Protein AF-A0A0H4PBP9-F1 (afdb_monomer_lite)

Foldseek 3Di:
DDDDDPDDDDPPDDDPLPFFWKWWADLPQRDIDIHGSPCNRDPQAADPPPRHGTDIATNPDDRDDSPPVQQSVLCVVCVVLQHRPDFADDPPDPPDTDDDDPHNVVSVVVSVVRVVVGHPPPPVDD

Structure (mmCIF, N/CA/C/O backbone):
data_AF-A0A0H4PBP9-F1
#
_entry.id   AF-A0A0H4PBP9-F1
#
loop_
_atom_site.group_PDB
_atom_site.id
_atom_site.type_symbol
_atom_site.label_atom_id
_atom_site.label_alt_id
_atom_site.label_comp_id
_atom_site.label_asym_id
_atom_site.label_entity_id
_atom_site.label_seq_id
_atom_site.pdbx_PDB_ins_code
_atom_site.Cartn_x
_atom_site.Cartn_y
_atom_site.Cartn_z
_atom_site.occupancy
_atom_site.B_iso_or_equiv
_atom_site.auth_seq_id
_atom_site.auth_comp_id
_atom_site.auth_asym_id
_atom_site.auth_atom_id
_atom_site.pdbx_PDB_model_num
ATOM 1 N N . MET A 1 1 ? -14.684 -37.313 11.008 1.00 38.22 1 MET A N 1
ATOM 2 C CA . MET A 1 1 ? -13.891 -36.256 11.671 1.00 38.22 1 MET A CA 1
ATOM 3 C C . MET A 1 1 ? -12.459 -36.408 11.197 1.00 38.22 1 MET A C 1
ATOM 5 O O . MET A 1 1 ? -11.770 -37.294 11.676 1.00 38.22 1 MET A O 1
ATOM 9 N N . GLN A 1 2 ? -12.052 -35.648 10.183 1.00 27.59 2 GLN A N 1
ATOM 10 C CA . GLN A 1 2 ? -10.675 -35.660 9.689 1.00 27.59 2 GLN A CA 1
ATOM 11 C C . GLN A 1 2 ? -10.096 -34.267 9.900 1.00 27.59 2 GLN A C 1
ATOM 13 O O . GLN A 1 2 ? -10.623 -33.282 9.392 1.00 27.59 2 GLN A O 1
ATOM 18 N N . VAL A 1 3 ? -9.070 -34.215 10.744 1.00 40.66 3 VAL A N 1
ATOM 19 C CA . VAL A 1 3 ? -8.320 -33.024 11.131 1.00 40.66 3 VAL A CA 1
ATOM 20 C C . VAL A 1 3 ? -6.943 -33.206 10.506 1.00 40.66 3 VAL A C 1
ATOM 22 O O . VAL A 1 3 ? -6.128 -33.958 11.020 1.00 40.66 3 VAL A O 1
ATOM 25 N N . GLU A 1 4 ? -6.714 -32.611 9.342 1.00 33.03 4 GLU A N 1
ATOM 26 C CA . GLU A 1 4 ? -5.503 -32.788 8.531 1.00 33.03 4 GLU A CA 1
ATOM 27 C C . GLU A 1 4 ? -5.516 -31.633 7.506 1.00 33.03 4 GLU A C 1
ATOM 29 O O . GLU A 1 4 ? -6.540 -31.411 6.878 1.00 33.03 4 GLU A O 1
ATOM 34 N N . ARG A 1 5 ? -4.505 -30.789 7.281 1.00 33.09 5 ARG A N 1
ATOM 35 C CA . ARG A 1 5 ? -3.055 -30.845 7.486 1.00 33.09 5 ARG A CA 1
ATOM 36 C C . ARG A 1 5 ? -2.549 -29.422 7.738 1.00 33.09 5 ARG A C 1
ATOM 38 O O . ARG A 1 5 ? -3.021 -28.467 7.128 1.00 33.09 5 ARG A O 1
ATOM 45 N N . ARG A 1 6 ? -1.570 -29.280 8.634 1.00 36.88 6 ARG A N 1
ATOM 46 C CA . ARG A 1 6 ? -0.839 -28.024 8.849 1.00 36.88 6 ARG A CA 1
ATOM 47 C C . ARG A 1 6 ? 0.013 -27.750 7.613 1.00 36.88 6 ARG A C 1
ATOM 49 O O . ARG A 1 6 ? 0.945 -28.499 7.339 1.00 36.88 6 ARG A O 1
ATOM 56 N N . ASN A 1 7 ? -0.327 -26.692 6.888 1.00 32.84 7 ASN A N 1
ATOM 57 C CA . ASN A 1 7 ? 0.436 -26.217 5.745 1.00 32.84 7 ASN A CA 1
ATOM 58 C C . ASN A 1 7 ? 1.675 -25.479 6.280 1.00 32.84 7 ASN A C 1
ATOM 60 O O . ASN A 1 7 ? 1.580 -24.344 6.745 1.00 32.84 7 ASN A O 1
ATOM 64 N N . VAL A 1 8 ? 2.818 -26.164 6.324 1.00 35.03 8 VAL A N 1
ATOM 65 C CA . VAL A 1 8 ? 4.116 -25.547 6.620 1.00 35.03 8 VAL A CA 1
ATOM 66 C C . VAL A 1 8 ? 4.641 -25.003 5.298 1.00 35.03 8 VAL A C 1
ATOM 68 O O . VAL A 1 8 ? 5.041 -25.764 4.421 1.00 35.03 8 VAL A O 1
ATOM 71 N N . ILE A 1 9 ? 4.578 -23.683 5.137 1.00 40.47 9 ILE A N 1
ATOM 72 C CA . ILE A 1 9 ? 5.088 -22.981 3.959 1.00 40.47 9 ILE A CA 1
ATOM 73 C C . ILE A 1 9 ? 6.618 -23.000 4.042 1.00 40.47 9 ILE A C 1
ATOM 75 O O . ILE A 1 9 ? 7.218 -22.262 4.820 1.00 40.47 9 ILE A O 1
ATOM 79 N N . VAL A 1 10 ? 7.253 -23.865 3.252 1.00 35.28 10 VAL A N 1
ATOM 80 C CA . VAL A 1 10 ? 8.700 -23.829 3.021 1.00 35.28 10 VAL A CA 1
ATOM 81 C C . VAL A 1 10 ? 8.979 -22.670 2.062 1.00 35.28 10 VAL A C 1
ATOM 83 O O . VAL A 1 10 ? 8.706 -22.761 0.866 1.00 35.28 10 VAL A O 1
ATOM 86 N N . PHE A 1 11 ? 9.496 -21.561 2.595 1.00 40.38 11 PHE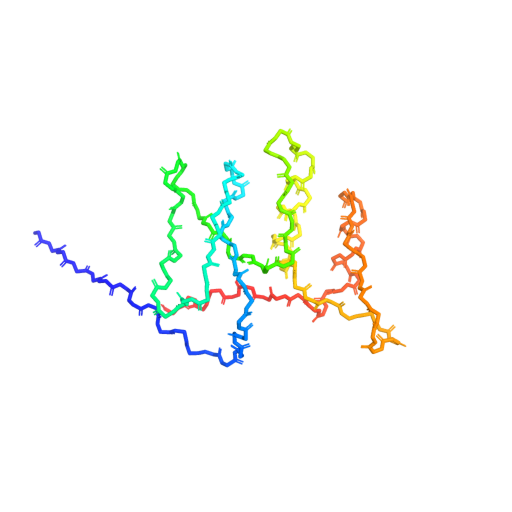 A N 1
ATOM 87 C CA . PHE A 1 11 ? 10.004 -20.424 1.820 1.00 40.38 11 PHE A CA 1
ATOM 88 C C . PHE A 1 11 ? 11.283 -20.835 1.071 1.00 40.38 11 PHE A C 1
ATOM 90 O O . PHE A 1 11 ? 12.400 -20.638 1.538 1.00 40.38 11 PHE A O 1
ATOM 97 N N . GLY A 1 12 ? 11.109 -21.448 -0.099 1.00 40.62 12 GLY A N 1
ATOM 98 C CA . GLY A 1 12 ? 12.174 -21.763 -1.046 1.00 40.62 12 GLY A CA 1
ATOM 99 C C . GLY A 1 12 ? 12.138 -20.832 -2.254 1.00 40.62 12 GLY A C 1
ATOM 100 O O . GLY A 1 12 ? 11.700 -21.241 -3.321 1.00 40.62 12 GLY A O 1
ATOM 101 N N . CYS A 1 13 ? 12.588 -19.587 -2.095 1.00 32.31 13 CYS A N 1
ATOM 102 C CA . CYS A 1 13 ? 13.108 -18.776 -3.199 1.00 32.31 13 CYS A CA 1
ATOM 103 C C . CYS A 1 13 ? 14.024 -17.693 -2.616 1.00 32.31 13 CYS A C 1
ATOM 105 O O . CYS A 1 13 ? 13.581 -16.882 -1.806 1.00 32.31 13 CYS A O 1
ATOM 107 N N . CYS A 1 14 ? 15.305 -17.728 -2.998 1.00 32.06 14 CYS A N 1
ATOM 108 C CA . CYS A 1 14 ? 16.381 -16.854 -2.531 1.00 32.06 14 CYS A CA 1
ATOM 109 C C . CYS A 1 14 ? 16.082 -15.362 -2.755 1.00 32.06 14 CYS A C 1
ATOM 111 O O . CYS A 1 14 ? 16.523 -14.770 -3.735 1.00 32.06 14 CYS A O 1
ATOM 113 N N . ALA A 1 15 ? 15.387 -14.735 -1.815 1.00 38.53 15 ALA A N 1
ATOM 114 C CA . ALA A 1 15 ? 15.651 -13.356 -1.453 1.00 38.53 15 ALA A CA 1
ATOM 115 C C . ALA A 1 15 ? 16.295 -13.420 -0.073 1.00 38.53 15 ALA A C 1
ATOM 117 O O . ALA A 1 15 ? 15.686 -13.888 0.883 1.00 38.53 15 ALA A O 1
ATOM 118 N N . GLU A 1 16 ? 17.561 -13.034 0.001 1.00 39.41 16 GLU A N 1
ATOM 119 C CA . GLU A 1 16 ? 18.310 -12.893 1.241 1.00 39.41 16 GLU A CA 1
ATOM 120 C C . GLU A 1 16 ? 17.554 -11.891 2.133 1.00 39.41 16 GLU A C 1
ATOM 122 O O . GLU A 1 16 ? 17.670 -10.676 1.965 1.00 39.41 16 GLU A O 1
ATOM 127 N N . LEU A 1 17 ? 16.695 -12.405 3.022 1.00 46.97 17 LEU A N 1
ATOM 128 C CA . LEU A 1 17 ? 15.921 -11.652 4.009 1.00 46.97 17 LEU A CA 1
ATOM 129 C C . LEU A 1 17 ? 16.894 -11.156 5.086 1.00 46.97 17 LEU A C 1
ATOM 131 O O . LEU A 1 17 ? 16.929 -11.667 6.200 1.00 46.97 17 LEU A O 1
ATOM 135 N N . LYS A 1 18 ? 17.756 -10.203 4.719 1.00 43.50 18 LYS A N 1
ATOM 136 C CA . LYS A 1 18 ? 18.668 -9.530 5.644 1.00 43.50 18 LYS A CA 1
ATOM 137 C C . LYS A 1 18 ? 17.846 -8.718 6.636 1.00 43.50 18 LYS A C 1
ATOM 139 O O . LYS A 1 18 ? 17.297 -7.691 6.251 1.00 43.50 18 LYS A O 1
ATOM 144 N N . ASP A 1 19 ? 17.773 -9.208 7.871 1.00 47.09 19 ASP A N 1
ATOM 145 C CA . ASP A 1 19 ? 17.648 -8.485 9.147 1.00 47.09 19 ASP A CA 1
ATOM 146 C C . ASP A 1 19 ? 17.017 -7.087 9.104 1.00 47.09 19 ASP A C 1
ATOM 148 O O . ASP A 1 19 ? 17.578 -6.100 9.583 1.00 47.09 19 ASP A O 1
ATOM 152 N N . MET A 1 20 ? 15.822 -6.973 8.536 1.00 60.31 20 MET A N 1
ATOM 153 C CA . MET A 1 20 ? 15.074 -5.727 8.553 1.00 60.31 20 MET A CA 1
ATOM 154 C C . MET A 1 20 ? 13.625 -6.041 8.907 1.00 60.31 20 MET A C 1
ATOM 156 O O . MET A 1 20 ? 12.904 -6.647 8.124 1.00 60.31 20 MET A O 1
ATOM 160 N N . GLY A 1 21 ? 13.210 -5.645 10.117 1.00 65.50 21 GLY A N 1
ATOM 161 C CA . GLY A 1 21 ? 11.919 -6.014 10.706 1.00 65.50 21 GLY A CA 1
ATOM 162 C C . GLY A 1 21 ? 10.738 -5.751 9.772 1.00 65.50 21 GLY A C 1
ATOM 163 O O . GLY A 1 21 ? 10.455 -4.607 9.402 1.00 65.50 21 GLY A O 1
ATOM 164 N N . HIS A 1 22 ? 10.044 -6.813 9.384 1.00 76.75 22 HIS A N 1
ATOM 165 C CA . HIS A 1 22 ? 8.889 -6.726 8.502 1.00 76.75 22 HIS A CA 1
ATOM 166 C C . HIS A 1 22 ? 7.645 -6.288 9.280 1.00 76.75 22 HIS A C 1
ATOM 168 O O . HIS A 1 22 ? 7.616 -6.280 10.509 1.00 76.75 22 HIS A O 1
ATOM 174 N N . LYS A 1 23 ? 6.592 -5.886 8.574 1.00 85.31 23 LYS A N 1
ATOM 175 C CA . LYS A 1 23 ? 5.312 -5.536 9.199 1.00 85.31 23 LYS A CA 1
ATOM 176 C C . LYS A 1 23 ? 4.198 -6.319 8.535 1.00 85.31 23 LYS A C 1
ATOM 178 O O . LYS A 1 23 ? 4.102 -6.305 7.315 1.00 85.31 23 LYS A O 1
ATOM 183 N N . LEU A 1 24 ? 3.350 -6.973 9.316 1.00 86.44 24 LEU A N 1
ATOM 184 C CA . LEU A 1 24 ? 2.086 -7.512 8.825 1.00 86.44 24 LEU A CA 1
ATOM 185 C C . LEU A 1 24 ? 1.020 -6.441 8.951 1.00 86.44 24 LEU A C 1
ATOM 187 O O . LEU A 1 24 ? 0.780 -5.906 10.031 1.00 86.44 24 LEU A O 1
ATOM 191 N N . VAL A 1 25 ? 0.379 -6.119 7.838 1.00 88.31 25 VAL A N 1
ATOM 192 C CA . VAL A 1 25 ? -0.601 -5.044 7.770 1.00 88.31 25 VAL A CA 1
ATOM 193 C C . VAL A 1 25 ? -1.898 -5.575 7.200 1.00 88.31 25 VAL A C 1
ATOM 195 O O . VAL A 1 25 ? -1.927 -6.129 6.105 1.00 88.31 25 VAL A O 1
ATOM 198 N N . CYS A 1 26 ? -2.987 -5.387 7.937 1.00 89.00 26 CYS A N 1
ATOM 199 C CA . CYS A 1 26 ? -4.321 -5.606 7.407 1.00 89.00 26 CYS A CA 1
ATOM 200 C C . CYS A 1 26 ? -4.815 -4.313 6.753 1.00 89.00 26 CYS A C 1
ATOM 202 O O . CYS A 1 26 ? -4.931 -3.281 7.416 1.00 89.00 26 CYS A O 1
ATOM 204 N N . LEU A 1 27 ? -5.109 -4.374 5.454 1.00 86.75 27 LEU A N 1
ATOM 205 C CA . LEU A 1 27 ? -5.563 -3.218 4.674 1.00 86.75 27 LEU A CA 1
ATOM 206 C C . LEU A 1 27 ? -7.040 -2.867 4.911 1.00 86.75 27 LEU A C 1
ATOM 208 O O . LEU A 1 27 ? -7.464 -1.793 4.501 1.00 86.75 27 LEU A O 1
ATOM 212 N N . GLU A 1 28 ? -7.801 -3.732 5.587 1.00 88.06 28 GLU A N 1
ATOM 213 C CA . GLU A 1 28 ? -9.226 -3.514 5.874 1.00 88.06 28 GLU A CA 1
ATOM 214 C C . GLU A 1 28 ? -9.442 -2.842 7.241 1.00 88.06 28 GLU A C 1
ATOM 216 O O . GLU A 1 28 ? -10.181 -1.866 7.348 1.00 88.06 28 GLU A O 1
ATOM 221 N N . CYS A 1 29 ? -8.762 -3.308 8.297 1.00 86.56 29 CYS A N 1
ATOM 222 C CA . CYS A 1 29 ? -8.880 -2.723 9.644 1.00 86.56 29 CYS A CA 1
ATOM 223 C C . CYS A 1 29 ? -7.706 -1.808 10.041 1.00 86.56 29 CYS A C 1
ATOM 225 O O . CYS A 1 29 ? -7.658 -1.310 11.171 1.00 86.56 29 CYS A O 1
ATOM 227 N N . TYR A 1 30 ? -6.743 -1.593 9.137 1.00 88.62 30 TYR A N 1
ATOM 228 C CA . TYR A 1 30 ? -5.555 -0.753 9.357 1.00 88.62 30 TYR A CA 1
ATOM 229 C C . TYR A 1 30 ? -4.713 -1.192 10.559 1.00 88.62 30 TYR A C 1
ATOM 231 O O . TYR A 1 30 ? -4.030 -0.391 11.209 1.00 88.62 30 TYR A O 1
ATOM 239 N N . ARG A 1 31 ? -4.794 -2.482 10.897 1.00 86.62 31 ARG A N 1
ATOM 240 C CA . ARG A 1 31 ? -3.997 -3.087 11.956 1.00 86.62 31 ARG A CA 1
ATOM 241 C C . ARG A 1 31 ? -2.600 -3.378 11.436 1.00 86.62 31 ARG A C 1
ATOM 243 O O . ARG A 1 31 ? -2.435 -3.874 10.325 1.00 86.62 31 ARG A O 1
ATOM 250 N N . VAL A 1 32 ? -1.612 -3.060 12.261 1.00 88.62 32 VAL A N 1
ATOM 251 C CA . VAL A 1 32 ? -0.195 -3.201 11.946 1.00 88.62 32 VAL A CA 1
ATOM 252 C C . VAL A 1 32 ? 0.439 -4.001 13.065 1.00 88.62 32 VAL A C 1
ATOM 254 O O . VAL A 1 32 ? 0.414 -3.579 14.217 1.00 88.62 32 VAL A O 1
ATOM 257 N N . GLU A 1 33 ? 1.001 -5.142 12.707 1.00 84.38 33 GLU A N 1
ATOM 258 C CA . GLU A 1 33 ? 1.778 -6.004 13.580 1.00 84.38 33 GLU A CA 1
ATOM 259 C C . GLU A 1 33 ? 3.237 -5.911 13.146 1.00 84.38 33 GLU A C 1
ATOM 261 O O . GLU A 1 33 ? 3.572 -6.121 11.977 1.00 84.38 33 GLU A O 1
ATOM 266 N N . ASN A 1 34 ? 4.117 -5.553 14.076 1.00 80.69 34 ASN A N 1
ATOM 267 C CA . ASN A 1 34 ? 5.547 -5.530 13.801 1.00 80.69 34 ASN A CA 1
ATOM 268 C C . ASN A 1 34 ? 6.084 -6.948 13.956 1.00 80.69 34 ASN A C 1
ATOM 270 O O . ASN A 1 34 ? 5.972 -7.546 15.024 1.00 80.69 34 ASN A O 1
ATOM 274 N N . LEU A 1 35 ? 6.676 -7.470 12.892 1.00 75.50 35 LEU A N 1
ATOM 275 C CA . LEU A 1 35 ? 7.359 -8.747 12.916 1.00 75.50 35 LEU A CA 1
ATOM 276 C C . LEU A 1 35 ? 8.837 -8.519 13.208 1.00 75.50 35 LEU A C 1
ATOM 278 O O . LEU A 1 35 ? 9.461 -7.600 12.671 1.00 75.50 35 LEU A O 1
ATOM 282 N N . GLY A 1 36 ? 9.387 -9.363 14.076 1.00 67.00 36 GLY A N 1
ATOM 283 C CA . GLY A 1 36 ? 10.825 -9.422 14.303 1.00 67.00 36 GLY A CA 1
ATOM 284 C C . GLY A 1 36 ? 11.577 -10.007 13.103 1.00 67.00 36 GLY A C 1
ATOM 285 O O . GLY A 1 36 ? 11.018 -10.212 12.023 1.00 67.00 36 GLY A O 1
ATOM 286 N N . SER A 1 37 ? 12.857 -10.296 13.318 1.00 61.44 37 SER A N 1
ATOM 287 C CA . SER A 1 37 ? 13.733 -10.932 12.325 1.00 61.44 37 SER A CA 1
ATOM 288 C C . SER A 1 37 ? 13.491 -12.443 12.187 1.00 61.44 37 SER A C 1
ATOM 290 O O . SER A 1 37 ? 13.907 -13.048 11.202 1.00 61.44 37 SER A O 1
ATOM 292 N N . ASP A 1 38 ? 12.793 -13.061 13.145 1.00 60.50 38 ASP A N 1
ATOM 293 C CA . ASP A 1 38 ? 12.539 -14.505 13.185 1.00 60.50 38 ASP A CA 1
ATOM 294 C C . ASP A 1 38 ? 11.410 -14.913 12.224 1.00 60.50 38 ASP A C 1
ATOM 296 O O . ASP A 1 38 ? 10.270 -15.175 12.612 1.00 60.50 38 ASP A O 1
ATOM 300 N N . LEU A 1 39 ? 11.728 -14.957 10.930 1.00 63.75 39 LEU A N 1
ATOM 301 C CA . LEU A 1 39 ? 10.781 -15.315 9.867 1.00 63.75 39 LEU A CA 1
ATOM 302 C C . LEU A 1 39 ? 10.626 -16.835 9.671 1.00 63.75 39 LEU A C 1
ATOM 304 O O . LEU A 1 39 ? 9.771 -17.275 8.906 1.00 63.75 39 LEU A O 1
ATOM 308 N N . THR A 1 40 ? 11.414 -17.655 10.373 1.00 61.44 40 THR A N 1
ATOM 309 C CA . THR A 1 40 ? 11.425 -19.127 10.245 1.00 61.44 40 THR A CA 1
ATOM 310 C C . THR A 1 40 ? 10.095 -19.794 10.599 1.00 61.44 40 THR A C 1
ATOM 312 O O . THR A 1 40 ? 9.818 -20.880 10.102 1.00 61.44 40 THR A O 1
ATOM 315 N N . ASN A 1 41 ? 9.251 -19.152 11.412 1.00 57.22 41 ASN A N 1
ATOM 316 C CA . ASN A 1 41 ? 7.923 -19.652 11.792 1.00 57.22 41 ASN A CA 1
ATOM 317 C C . ASN A 1 41 ? 6.810 -18.627 11.533 1.00 57.22 41 ASN A C 1
ATOM 319 O O . ASN A 1 41 ? 5.793 -18.610 12.235 1.00 57.22 41 ASN A O 1
ATOM 323 N N . LEU A 1 42 ? 6.999 -17.750 10.545 1.00 63.19 42 LEU A N 1
ATOM 324 C CA . LEU A 1 42 ? 6.042 -16.692 10.271 1.00 63.19 42 LEU A CA 1
ATOM 325 C C . LEU A 1 42 ? 4.719 -17.268 9.754 1.00 63.19 42 LEU A C 1
ATOM 327 O O . LEU A 1 42 ? 4.612 -17.722 8.615 1.00 63.19 42 LEU A O 1
ATOM 331 N N . LYS A 1 43 ? 3.680 -17.222 10.588 1.00 61.03 43 LYS A N 1
ATOM 332 C CA . LYS A 1 43 ? 2.313 -17.513 10.159 1.00 61.03 43 LYS A CA 1
ATOM 333 C C . LYS A 1 43 ? 1.697 -16.234 9.617 1.00 61.03 43 LYS A C 1
ATOM 335 O O . LYS A 1 43 ? 1.177 -15.422 10.376 1.00 61.03 43 LYS A O 1
ATOM 340 N N . ILE A 1 44 ? 1.776 -16.059 8.302 1.00 67.56 44 ILE A N 1
ATOM 341 C CA . ILE A 1 44 ? 0.934 -15.090 7.602 1.00 67.56 44 ILE A CA 1
ATOM 342 C C . ILE A 1 44 ? -0.473 -15.686 7.630 1.00 67.56 44 ILE A C 1
ATOM 344 O O . ILE A 1 44 ? -0.731 -16.692 6.973 1.00 67.56 44 ILE A O 1
ATOM 348 N N . GLY A 1 45 ? -1.325 -15.144 8.491 1.00 70.81 45 GLY A N 1
ATOM 349 C CA . GLY A 1 45 ? -2.696 -15.602 8.674 1.00 70.81 45 GLY A CA 1
ATOM 350 C C . GLY A 1 45 ? -3.680 -14.447 8.604 1.00 70.81 45 GLY A C 1
ATOM 351 O O . GLY A 1 45 ? -3.315 -13.312 8.283 1.00 70.81 45 GLY A O 1
ATOM 352 N N . ASP A 1 46 ? -4.924 -14.758 8.938 1.00 80.38 46 ASP A N 1
ATOM 353 C CA . ASP A 1 46 ? -6.005 -13.788 8.971 1.00 80.38 46 ASP A CA 1
ATOM 354 C C . ASP A 1 46 ? -5.828 -12.792 10.120 1.00 80.38 46 ASP A C 1
ATOM 356 O O . ASP A 1 46 ? -5.323 -13.109 11.203 1.00 80.38 46 ASP A O 1
ATOM 360 N N . CYS A 1 47 ? -6.283 -11.563 9.900 1.00 81.31 47 CYS A N 1
ATOM 361 C CA . CYS A 1 47 ? -6.294 -10.554 10.938 1.00 81.31 47 CYS A CA 1
ATOM 362 C C . CYS A 1 47 ? -7.222 -10.987 12.089 1.00 81.31 47 CYS A C 1
ATOM 364 O O . CYS A 1 47 ? -8.401 -11.237 11.842 1.00 81.31 47 CYS A O 1
ATOM 366 N N . PRO A 1 48 ? -6.777 -10.968 13.356 1.00 80.56 48 PRO A N 1
ATOM 367 C CA . PRO A 1 48 ? -7.604 -11.397 14.489 1.00 80.56 48 PRO A CA 1
ATOM 368 C C . PRO A 1 48 ? -8.845 -10.521 14.742 1.00 80.56 48 PRO A C 1
ATOM 370 O O . PRO A 1 48 ? -9.724 -10.927 15.493 1.00 80.56 48 PRO A O 1
ATOM 373 N N . GLU A 1 49 ? -8.926 -9.321 14.155 1.00 81.56 49 GLU A N 1
ATOM 374 C CA . GLU A 1 49 ? -10.071 -8.412 14.336 1.00 81.56 49 GLU A CA 1
ATOM 375 C C . GLU A 1 49 ? -11.122 -8.512 13.233 1.00 81.56 49 GLU A C 1
ATOM 377 O O . GLU A 1 49 ? -12.304 -8.324 13.500 1.00 81.56 49 GLU A O 1
ATOM 382 N N . CYS A 1 50 ? -10.706 -8.761 11.991 1.00 85.31 50 CYS A N 1
ATOM 383 C CA . CYS A 1 50 ? -11.610 -8.731 10.836 1.00 85.31 50 CYS A CA 1
ATOM 384 C C . CYS A 1 50 ? -11.555 -9.991 9.970 1.00 85.31 50 CYS A C 1
ATOM 386 O O . CYS A 1 50 ? -12.284 -10.078 8.991 1.00 85.31 50 CYS A O 1
ATOM 388 N N . ASN A 1 51 ? -10.704 -10.955 10.327 1.00 83.50 51 ASN A N 1
ATOM 389 C CA . ASN A 1 51 ? -10.501 -12.217 9.624 1.00 83.50 51 ASN A CA 1
ATOM 390 C C . ASN A 1 51 ? -10.178 -12.063 8.122 1.00 83.50 51 ASN A C 1
ATOM 392 O O . ASN A 1 51 ? -10.487 -12.946 7.329 1.00 83.50 51 ASN A O 1
ATOM 396 N N . ASN A 1 52 ? -9.584 -10.925 7.743 1.00 84.94 52 ASN A N 1
ATOM 397 C CA . ASN A 1 52 ? -9.102 -10.648 6.390 1.00 84.94 52 ASN A CA 1
ATOM 398 C C . ASN A 1 52 ? -7.606 -10.941 6.269 1.00 84.94 52 ASN A C 1
ATOM 400 O O . ASN A 1 52 ? -6.868 -10.821 7.252 1.00 84.94 52 ASN A O 1
ATOM 404 N N . ASP A 1 53 ? -7.157 -11.199 5.042 1.00 82.75 53 ASP A N 1
ATOM 405 C CA . ASP A 1 53 ? -5.750 -11.424 4.719 1.00 82.75 53 ASP A CA 1
ATOM 406 C C . ASP A 1 53 ? -4.847 -10.278 5.202 1.00 82.75 53 ASP A C 1
ATOM 408 O O . ASP A 1 53 ? -5.105 -9.085 4.985 1.00 82.75 53 ASP A O 1
ATOM 412 N N . MET A 1 54 ? -3.740 -10.649 5.843 1.00 85.38 54 MET A N 1
ATOM 413 C CA . MET A 1 54 ? -2.687 -9.711 6.214 1.00 85.38 54 MET A CA 1
ATOM 414 C C . MET A 1 54 ? -1.599 -9.682 5.144 1.00 85.38 54 MET A C 1
ATOM 416 O O . MET A 1 54 ? -1.107 -10.710 4.683 1.00 85.38 54 MET A O 1
ATOM 420 N N . THR A 1 55 ? -1.181 -8.478 4.768 1.00 84.44 55 THR A N 1
ATOM 421 C CA . THR A 1 55 ? -0.118 -8.267 3.788 1.00 84.44 55 THR A CA 1
ATOM 422 C C . THR A 1 55 ? 1.207 -8.007 4.486 1.00 84.44 55 THR A C 1
ATOM 424 O O . THR A 1 55 ? 1.302 -7.144 5.360 1.00 84.44 55 THR A O 1
ATOM 427 N N . LEU A 1 56 ? 2.246 -8.738 4.086 1.00 83.44 56 LEU A N 1
ATOM 428 C CA . LEU A 1 56 ? 3.605 -8.496 4.551 1.00 83.44 56 LEU A CA 1
ATOM 429 C C . LEU A 1 56 ? 4.188 -7.274 3.829 1.00 83.44 56 LEU A C 1
ATOM 431 O O . LEU A 1 56 ? 4.323 -7.264 2.607 1.00 83.44 56 LEU A O 1
ATOM 435 N N . LEU A 1 57 ? 4.546 -6.251 4.596 1.00 84.94 57 LEU A N 1
ATOM 436 C CA . LEU A 1 57 ? 5.189 -5.029 4.134 1.00 84.94 57 LEU A CA 1
ATOM 437 C C . LEU A 1 57 ? 6.610 -4.914 4.684 1.00 84.94 57 LEU A C 1
ATOM 439 O O . LEU A 1 57 ? 6.977 -5.496 5.710 1.00 84.94 57 LEU A O 1
ATOM 443 N N . ASN A 1 58 ? 7.423 -4.136 3.977 1.00 81.06 58 ASN A N 1
ATOM 444 C CA . ASN A 1 58 ? 8.823 -3.939 4.320 1.00 81.06 58 ASN A CA 1
ATOM 445 C C . ASN A 1 58 ? 9.003 -3.017 5.545 1.00 81.06 58 ASN A C 1
ATOM 447 O O . ASN A 1 58 ? 8.147 -2.192 5.864 1.00 81.06 58 ASN A O 1
ATOM 451 N N . HIS A 1 59 ? 10.165 -3.085 6.194 1.00 78.75 59 HIS A N 1
ATOM 452 C CA . HIS A 1 59 ? 10.524 -2.266 7.357 1.00 78.75 59 HIS A CA 1
ATOM 453 C C . HIS A 1 59 ? 10.389 -0.752 7.123 1.00 78.75 59 HIS A C 1
ATOM 455 O O . HIS A 1 59 ? 10.041 -0.016 8.049 1.00 78.75 59 HIS A O 1
ATOM 461 N N . ARG A 1 60 ? 10.617 -0.281 5.889 1.00 78.56 60 ARG A N 1
ATOM 462 C CA . ARG A 1 60 ? 10.513 1.141 5.510 1.00 78.56 60 ARG A CA 1
ATOM 463 C C . ARG A 1 60 ? 9.083 1.658 5.484 1.00 78.56 60 ARG A C 1
ATOM 465 O O . ARG A 1 60 ? 8.887 2.872 5.520 1.00 78.56 60 ARG A O 1
ATOM 472 N N . PHE A 1 61 ? 8.096 0.764 5.436 1.00 86.94 61 PHE A N 1
ATOM 473 C CA . PHE A 1 61 ? 6.703 1.158 5.515 1.00 86.94 61 PHE A CA 1
ATOM 474 C C . PHE A 1 61 ? 6.444 1.839 6.860 1.00 86.94 61 PHE A C 1
ATOM 476 O O . PHE A 1 61 ? 6.604 1.243 7.932 1.00 86.94 61 PHE A O 1
ATOM 483 N N . ARG A 1 62 ? 6.061 3.114 6.781 1.00 85.44 62 ARG A N 1
ATOM 484 C CA . ARG A 1 62 ? 5.597 3.901 7.917 1.00 85.44 62 ARG A CA 1
ATOM 485 C C . ARG A 1 62 ? 4.073 3.895 7.880 1.00 85.44 62 ARG A C 1
ATOM 487 O O . ARG A 1 62 ? 3.507 4.548 7.004 1.00 85.44 62 ARG A O 1
ATOM 494 N N . PRO A 1 63 ? 3.415 3.152 8.782 1.00 86.88 63 PRO A N 1
ATOM 495 C CA . PRO A 1 63 ? 1.967 3.073 8.771 1.00 86.88 63 PRO A CA 1
ATOM 496 C C . PRO A 1 63 ? 1.356 4.457 9.040 1.00 86.88 63 PRO A C 1
ATOM 498 O O . PRO A 1 63 ? 1.765 5.126 9.997 1.00 86.88 63 PRO A O 1
ATOM 501 N N . PRO A 1 64 ? 0.394 4.908 8.217 1.00 90.25 64 PRO A N 1
ATOM 502 C CA . PRO A 1 64 ? -0.351 6.128 8.494 1.00 90.25 64 PRO A CA 1
ATOM 503 C C . PRO A 1 64 ? -1.270 5.938 9.709 1.00 90.25 64 PRO A C 1
ATOM 505 O O . PRO A 1 64 ? -1.507 4.818 10.173 1.00 90.25 64 PRO A O 1
ATOM 508 N N . LYS A 1 65 ? -1.816 7.035 10.250 1.00 89.94 65 LYS A N 1
ATOM 509 C CA . LYS A 1 65 ? -2.764 6.933 11.368 1.00 89.94 65 LYS A CA 1
ATOM 510 C C . LYS A 1 65 ? -4.020 6.195 10.904 1.00 89.94 65 LYS A C 1
ATOM 512 O O . LYS A 1 65 ? -4.465 6.370 9.772 1.00 89.94 65 LYS A O 1
ATOM 517 N N . LYS A 1 66 ? -4.645 5.413 11.789 1.00 87.81 66 LYS A N 1
ATOM 518 C CA . LYS A 1 66 ? -5.886 4.672 11.479 1.00 87.81 66 LYS A CA 1
ATOM 519 C C . LYS A 1 66 ? -7.040 5.576 11.012 1.00 87.81 66 LYS A C 1
ATOM 521 O O . LYS A 1 66 ? -7.906 5.135 10.268 1.00 87.81 66 LYS A O 1
ATOM 526 N N . THR A 1 67 ? -7.055 6.840 11.436 1.00 89.44 67 THR A N 1
ATOM 527 C CA . THR A 1 67 ? -8.063 7.838 11.039 1.00 89.44 67 THR A CA 1
ATOM 528 C C . THR A 1 67 ? -7.879 8.351 9.609 1.00 89.44 67 THR A C 1
ATOM 530 O O . THR A 1 67 ? -8.836 8.830 9.003 1.00 89.44 67 THR A O 1
ATOM 533 N N . ASP A 1 68 ? -6.669 8.248 9.052 1.00 90.75 68 ASP A N 1
ATOM 534 C CA . ASP A 1 68 ? -6.305 8.844 7.766 1.00 90.75 68 ASP A CA 1
ATOM 535 C C . ASP A 1 68 ? -6.663 7.918 6.596 1.00 90.75 68 ASP A C 1
ATOM 537 O O . ASP A 1 68 ? -5.788 7.409 5.893 1.00 90.75 68 ASP A O 1
ATOM 541 N N . LYS A 1 69 ? -7.967 7.716 6.363 1.00 89.44 69 LYS A N 1
ATOM 542 C CA . LYS A 1 69 ? -8.482 6.826 5.302 1.00 89.44 69 LYS A CA 1
ATOM 543 C C . LYS A 1 69 ? -7.876 7.126 3.927 1.00 89.44 69 LYS A C 1
ATOM 545 O O . LYS A 1 69 ? -7.432 6.213 3.253 1.00 89.44 69 LYS A O 1
ATOM 550 N N . LYS A 1 70 ? -7.718 8.409 3.577 1.00 89.81 70 LYS A N 1
ATOM 551 C CA . LYS A 1 70 ? -7.107 8.843 2.304 1.00 89.81 70 LYS A CA 1
ATOM 552 C C . LYS A 1 70 ? -5.703 8.273 2.073 1.00 89.81 70 LYS A C 1
ATOM 554 O O . LYS A 1 70 ? -5.365 7.914 0.950 1.00 89.81 70 LYS A O 1
ATOM 559 N N . ASN A 1 71 ? -4.886 8.204 3.125 1.00 90.94 71 ASN A N 1
ATOM 560 C CA . ASN A 1 71 ? -3.535 7.651 3.027 1.00 90.94 71 ASN A CA 1
ATOM 561 C C . ASN A 1 71 ? -3.584 6.125 2.929 1.00 90.94 71 ASN A C 1
ATOM 563 O O . ASN A 1 71 ? -2.803 5.531 2.193 1.00 90.94 71 ASN A O 1
ATOM 567 N N . TRP A 1 72 ? -4.519 5.491 3.636 1.00 91.62 72 TRP A N 1
ATOM 568 C CA . TRP A 1 72 ? -4.741 4.052 3.542 1.00 91.62 72 TRP A CA 1
ATOM 569 C C . TRP A 1 72 ? -5.252 3.609 2.169 1.00 91.62 72 TRP A C 1
ATOM 571 O O . TRP A 1 72 ? -4.771 2.602 1.658 1.00 91.62 72 TRP A O 1
ATOM 581 N N . ASP A 1 73 ? -6.135 4.379 1.533 1.00 91.56 73 ASP A N 1
ATOM 582 C CA . ASP A 1 73 ? -6.570 4.149 0.151 1.00 91.56 73 ASP A CA 1
ATOM 583 C C . ASP A 1 73 ? -5.381 4.165 -0.823 1.00 91.56 73 ASP A C 1
ATOM 585 O O . ASP A 1 73 ? -5.261 3.292 -1.682 1.00 91.56 73 ASP A O 1
ATOM 589 N N . LEU A 1 74 ? -4.448 5.108 -0.647 1.00 92.19 74 LEU A N 1
ATOM 590 C CA . LEU A 1 74 ? -3.214 5.171 -1.435 1.00 92.19 74 LEU A CA 1
ATOM 591 C C . LEU A 1 74 ? -2.323 3.944 -1.205 1.00 92.19 74 LEU A C 1
ATOM 593 O O . LEU A 1 74 ? -1.822 3.357 -2.163 1.00 92.19 74 LEU A O 1
ATOM 597 N N . VAL A 1 75 ? -2.138 3.538 0.054 1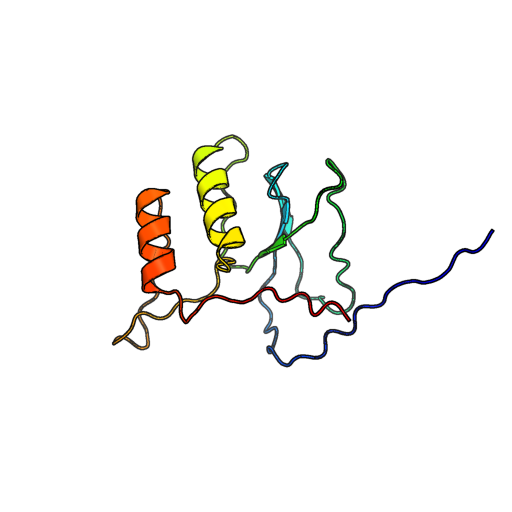.00 91.19 75 VAL A N 1
ATOM 598 C CA . VAL A 1 75 ? -1.376 2.330 0.411 1.00 91.19 75 VAL A CA 1
ATOM 599 C C . VAL A 1 75 ? -2.005 1.096 -0.235 1.00 91.19 75 VAL A C 1
ATOM 601 O O . VAL A 1 75 ? -1.298 0.314 -0.867 1.00 91.19 75 VAL A O 1
ATOM 604 N N . ARG A 1 76 ? -3.329 0.940 -0.126 1.00 90.56 76 ARG A N 1
ATOM 605 C CA . ARG A 1 76 ? -4.086 -0.174 -0.709 1.00 90.56 76 ARG A CA 1
ATOM 606 C C . ARG A 1 76 ? -3.918 -0.224 -2.223 1.00 90.56 76 ARG A C 1
ATOM 608 O O . ARG A 1 76 ? -3.660 -1.295 -2.763 1.00 90.56 76 ARG A O 1
ATOM 615 N N . PHE A 1 77 ? -3.997 0.928 -2.887 1.00 92.06 77 PHE A N 1
ATOM 616 C CA . PHE A 1 77 ? -3.776 1.045 -4.325 1.00 92.06 77 PHE A CA 1
ATOM 617 C C . PHE A 1 77 ? -2.364 0.594 -4.728 1.00 92.06 77 PHE A C 1
ATOM 619 O O . PHE A 1 77 ? -2.217 -0.278 -5.579 1.00 92.06 77 PHE A O 1
ATOM 626 N N . LEU A 1 78 ? -1.319 1.112 -4.074 1.00 90.69 78 LEU A N 1
ATOM 627 C CA . LEU A 1 78 ? 0.069 0.747 -4.384 1.00 90.69 78 LEU A CA 1
ATOM 628 C C . LEU A 1 78 ? 0.352 -0.741 -4.156 1.00 90.69 78 LEU A C 1
ATOM 630 O O . LEU A 1 78 ? 0.964 -1.396 -4.998 1.00 90.69 78 LEU A O 1
ATOM 634 N N . VAL A 1 79 ? -0.105 -1.284 -3.027 1.00 89.12 79 VAL A N 1
ATOM 635 C CA . VAL A 1 79 ? 0.076 -2.702 -2.699 1.00 89.12 79 VAL A CA 1
ATOM 636 C C . VAL A 1 79 ? -0.655 -3.584 -3.711 1.00 89.12 79 VAL A C 1
ATOM 638 O O . VAL A 1 79 ? -0.069 -4.553 -4.191 1.00 89.12 79 VAL A O 1
ATOM 641 N N . SER A 1 80 ? -1.884 -3.217 -4.092 1.00 87.38 80 SER A N 1
ATOM 642 C CA . SER A 1 80 ? -2.658 -3.922 -5.123 1.00 87.38 80 SER A CA 1
ATOM 643 C C . SER A 1 80 ? -1.959 -3.930 -6.484 1.00 87.38 80 SER A C 1
ATOM 645 O O . SER A 1 80 ? -2.072 -4.902 -7.224 1.00 87.38 80 SER A O 1
ATOM 647 N N . GLU A 1 81 ? -1.218 -2.874 -6.814 1.00 89.81 81 GLU A N 1
ATOM 648 C CA . GLU A 1 81 ? -0.459 -2.759 -8.064 1.00 89.81 81 GLU A CA 1
ATOM 649 C C . GLU A 1 81 ? 0.905 -3.478 -8.032 1.00 89.81 81 GLU A C 1
ATOM 651 O O . GLU A 1 81 ? 1.620 -3.490 -9.038 1.00 89.81 81 GLU A O 1
ATOM 656 N N . GLY A 1 82 ? 1.274 -4.102 -6.905 1.00 87.44 82 GLY A N 1
ATOM 657 C CA . GLY A 1 82 ? 2.533 -4.840 -6.745 1.00 87.44 82 GLY A CA 1
ATOM 658 C C . GLY A 1 82 ? 3.683 -4.011 -6.166 1.00 87.44 82 GLY A C 1
ATOM 659 O O . GLY A 1 82 ? 4.854 -4.330 -6.383 1.00 87.44 82 GLY A O 1
ATOM 660 N N . PHE A 1 83 ? 3.375 -2.944 -5.423 1.00 88.75 83 PHE A N 1
ATOM 661 C CA . PHE A 1 83 ? 4.362 -2.070 -4.785 1.00 88.75 83 PHE A CA 1
ATOM 662 C C . PHE A 1 83 ? 4.254 -2.081 -3.248 1.00 88.75 83 PHE A C 1
ATOM 664 O O . PHE A 1 83 ? 3.744 -1.133 -2.649 1.00 88.75 83 PHE A O 1
ATOM 671 N N . PRO A 1 84 ? 4.788 -3.111 -2.563 1.00 86.19 84 PRO A N 1
ATOM 672 C CA . PRO A 1 84 ? 4.726 -3.244 -1.103 1.00 86.19 84 PRO A CA 1
ATOM 673 C C . PRO A 1 84 ? 5.789 -2.401 -0.365 1.00 86.19 84 PRO A C 1
ATOM 675 O O . PRO A 1 84 ? 6.440 -2.872 0.568 1.00 86.19 84 PRO A O 1
ATOM 678 N N . PHE A 1 85 ? 5.995 -1.145 -0.780 1.00 85.56 85 PHE A N 1
ATOM 679 C CA . PHE A 1 85 ? 6.992 -0.229 -0.196 1.00 85.56 85 PHE A CA 1
ATOM 680 C C . PHE A 1 85 ? 8.436 -0.767 -0.220 1.00 85.56 85 PHE A C 1
ATOM 682 O O . PHE A 1 85 ? 9.230 -0.574 0.706 1.00 85.56 85 PHE A O 1
ATOM 689 N N . GLN A 1 86 ? 8.771 -1.469 -1.300 1.00 83.00 86 GLN A N 1
ATOM 690 C CA . GLN A 1 86 ? 10.123 -1.944 -1.589 1.00 83.00 86 GLN A CA 1
ATOM 691 C C . GLN A 1 86 ? 11.080 -0.801 -1.967 1.00 83.00 86 GLN A C 1
ATOM 693 O O . GLN A 1 86 ? 10.679 0.348 -2.142 1.00 83.00 86 GLN A O 1
ATOM 698 N N . GLN A 1 87 ? 12.367 -1.103 -2.100 1.00 82.38 87 GLN A N 1
ATOM 699 C CA . GLN A 1 87 ? 13.318 -0.132 -2.626 1.00 82.38 87 GLN A CA 1
ATOM 700 C C . GLN A 1 87 ? 13.176 -0.056 -4.150 1.00 82.38 87 GLN A C 1
ATOM 702 O O . GLN A 1 87 ? 13.329 -1.066 -4.825 1.00 82.38 87 GLN A O 1
ATOM 707 N N . ILE A 1 88 ? 12.887 1.138 -4.669 1.00 83.75 88 ILE A N 1
ATOM 708 C CA . ILE A 1 88 ? 12.748 1.405 -6.106 1.00 83.75 88 ILE A CA 1
ATOM 709 C C . ILE A 1 88 ? 13.888 2.327 -6.518 1.00 83.75 88 ILE A C 1
ATOM 711 O O . ILE A 1 88 ? 14.140 3.339 -5.856 1.00 83.75 88 ILE A O 1
ATOM 715 N N . ILE A 1 89 ? 14.583 1.951 -7.588 1.00 80.94 89 ILE A N 1
ATOM 716 C CA . ILE A 1 89 ? 15.747 2.673 -8.107 1.00 80.94 89 ILE A CA 1
ATOM 717 C C . ILE A 1 89 ? 15.287 3.572 -9.253 1.00 80.94 89 ILE A C 1
ATOM 719 O O . ILE A 1 89 ? 14.528 3.146 -10.129 1.00 80.94 89 ILE A O 1
ATOM 723 N N . GLN A 1 90 ? 15.731 4.828 -9.248 1.00 77.75 90 GLN A N 1
ATOM 724 C CA . GLN A 1 90 ? 15.475 5.746 -10.352 1.00 77.75 90 GLN A CA 1
ATOM 725 C C . GLN A 1 90 ? 16.402 5.434 -11.535 1.00 77.75 90 GLN A C 1
ATOM 727 O O . GLN A 1 90 ? 17.620 5.360 -11.370 1.00 77.75 90 GLN A O 1
ATOM 732 N N . GLU A 1 91 ? 15.844 5.300 -12.742 1.00 68.31 91 GLU A N 1
ATOM 733 C CA . GLU A 1 91 ? 16.654 5.145 -13.955 1.00 68.31 91 GLU A CA 1
ATOM 734 C C . GLU A 1 91 ? 17.643 6.312 -14.102 1.00 68.31 91 GLU A C 1
ATOM 736 O O . GLU A 1 91 ? 17.265 7.484 -14.044 1.00 68.31 91 GLU A O 1
ATOM 741 N N . GLY A 1 92 ? 18.927 5.979 -14.254 1.00 65.12 92 GLY A N 1
ATOM 742 C CA . GLY A 1 92 ? 20.009 6.947 -14.447 1.00 65.12 92 GLY A CA 1
ATOM 743 C C . GLY A 1 92 ? 20.702 7.447 -13.175 1.00 65.12 92 GLY A C 1
ATOM 744 O O . GLY A 1 92 ? 21.652 8.218 -13.290 1.00 65.12 92 GLY A O 1
ATOM 745 N N . LYS A 1 93 ? 20.288 7.019 -11.972 1.00 60.03 93 LYS A N 1
ATOM 746 C CA . LYS A 1 93 ? 21.006 7.324 -10.722 1.00 60.03 93 LYS A CA 1
ATOM 747 C C . LYS A 1 93 ? 21.050 6.105 -9.802 1.00 60.03 93 LYS A C 1
ATOM 749 O O . LYS A 1 93 ? 20.050 5.746 -9.189 1.00 60.03 93 LYS A O 1
ATOM 754 N N . SER A 1 94 ? 22.231 5.505 -9.675 1.00 56.53 94 SER A N 1
ATOM 755 C CA . SER A 1 94 ? 22.479 4.289 -8.888 1.00 56.53 94 SER A CA 1
ATOM 756 C C . SER A 1 94 ? 22.219 4.439 -7.380 1.00 56.53 94 SER A C 1
ATOM 758 O O . SER A 1 94 ? 21.904 3.444 -6.740 1.00 56.53 94 SER A O 1
ATOM 760 N N . ASP A 1 95 ? 22.252 5.662 -6.833 1.00 59.78 95 ASP A N 1
ATOM 761 C CA . ASP A 1 95 ? 22.075 5.926 -5.390 1.00 59.78 95 ASP A CA 1
ATOM 762 C C . ASP A 1 95 ? 20.869 6.820 -5.043 1.00 59.78 95 ASP A C 1
ATOM 764 O O . ASP A 1 95 ? 20.728 7.283 -3.911 1.00 59.78 95 ASP A O 1
ATOM 768 N N . SER A 1 96 ? 19.982 7.112 -6.001 1.00 66.31 96 SER A N 1
ATOM 769 C CA . SER A 1 96 ? 18.816 7.970 -5.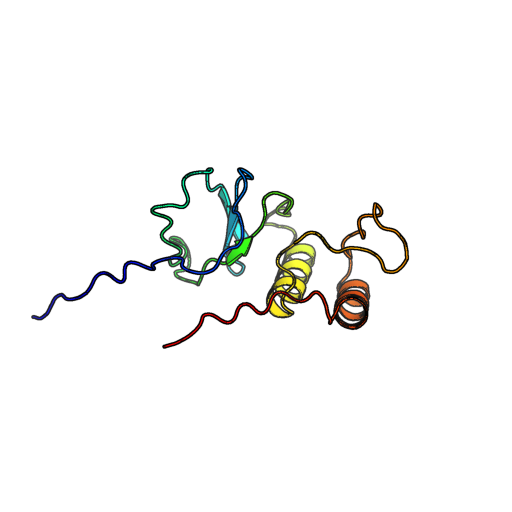739 1.00 66.31 96 SER A CA 1
ATOM 770 C C . SER A 1 96 ? 17.566 7.146 -5.450 1.00 66.31 96 SER A C 1
ATOM 772 O O . SER A 1 96 ? 17.019 6.480 -6.331 1.00 66.31 96 SER A O 1
ATOM 774 N N . TYR A 1 97 ? 17.101 7.223 -4.203 1.00 71.69 97 TYR A N 1
ATOM 775 C CA . TYR A 1 97 ? 15.816 6.671 -3.787 1.00 71.69 97 TYR A CA 1
ATOM 776 C C . TYR A 1 97 ? 14.671 7.485 -4.385 1.00 71.69 97 TYR A C 1
ATOM 778 O O . TYR A 1 97 ? 14.689 8.715 -4.348 1.00 71.69 97 TYR A O 1
ATOM 786 N N . VAL A 1 98 ? 13.655 6.794 -4.894 1.00 81.44 98 VAL A N 1
ATOM 787 C CA . VAL A 1 98 ? 12.438 7.453 -5.367 1.00 81.44 98 VAL A CA 1
ATOM 788 C C . VAL A 1 98 ? 11.554 7.814 -4.173 1.00 81.44 98 VAL A C 1
ATOM 790 O O . VAL A 1 98 ? 11.339 7.000 -3.272 1.00 81.44 98 VAL A O 1
ATOM 793 N N . GLU A 1 99 ? 11.031 9.036 -4.169 1.00 84.56 99 GLU A N 1
ATOM 794 C CA . GLU A 1 99 ? 10.015 9.447 -3.204 1.00 84.56 99 GLU A CA 1
ATOM 795 C C . GLU A 1 99 ? 8.685 8.739 -3.488 1.00 84.56 99 GLU A C 1
ATOM 797 O O . GLU A 1 99 ? 8.231 8.662 -4.632 1.00 84.56 99 GLU A O 1
ATOM 802 N N . TRP A 1 100 ? 8.046 8.225 -2.435 1.00 86.38 100 TRP A N 1
ATOM 803 C CA . TRP A 1 100 ? 6.729 7.609 -2.565 1.00 86.38 100 TRP A CA 1
ATOM 804 C C . TRP A 1 100 ? 5.651 8.677 -2.811 1.00 86.38 100 TRP A C 1
ATOM 806 O O . TRP A 1 100 ? 5.679 9.730 -2.164 1.00 86.38 100 TRP A O 1
ATOM 816 N N . PRO A 1 101 ? 4.685 8.405 -3.707 1.00 90.19 101 PRO A N 1
ATOM 817 C CA . PRO A 1 101 ? 3.586 9.315 -4.003 1.00 90.19 101 PRO A CA 1
ATOM 818 C C . PRO A 1 101 ? 2.751 9.591 -2.748 1.00 90.19 101 PRO A C 1
ATOM 820 O O . PRO A 1 101 ? 2.546 8.706 -1.914 1.00 90.19 101 PRO A O 1
ATOM 823 N N . LYS A 1 102 ? 2.248 10.823 -2.623 1.00 88.25 102 LYS A N 1
ATOM 824 C CA . LYS A 1 102 ? 1.406 11.258 -1.491 1.00 88.25 102 LYS A CA 1
ATOM 825 C C . LYS A 1 102 ? -0.067 11.354 -1.873 1.00 88.25 102 LYS A C 1
ATOM 827 O O . LYS A 1 102 ? -0.928 11.435 -1.000 1.00 88.25 102 LYS A O 1
ATOM 832 N N . THR A 1 103 ? -0.362 11.340 -3.170 1.00 91.38 103 THR A N 1
ATOM 833 C CA . THR A 1 103 ? -1.717 11.406 -3.716 1.00 91.38 103 THR A CA 1
ATOM 834 C C . THR A 1 103 ? -2.004 10.235 -4.653 1.00 91.38 103 THR A C 1
ATOM 836 O O . THR A 1 103 ? -1.100 9.658 -5.253 1.00 91.38 103 THR A O 1
ATOM 839 N N . ILE A 1 104 ? -3.285 9.880 -4.799 1.00 90.25 104 ILE A N 1
ATOM 840 C CA . ILE A 1 104 ? -3.713 8.779 -5.680 1.00 90.25 104 ILE A CA 1
ATOM 841 C C . ILE A 1 104 ? -3.319 9.053 -7.138 1.00 90.25 104 ILE A C 1
ATOM 843 O O . ILE A 1 104 ? -2.902 8.139 -7.842 1.00 90.25 104 ILE A O 1
ATOM 847 N N . LYS A 1 105 ? -3.402 10.314 -7.582 1.00 90.69 105 LYS A N 1
ATOM 848 C CA . LYS A 1 105 ? -3.022 10.709 -8.944 1.00 90.69 105 LYS A CA 1
ATOM 849 C C . LYS A 1 105 ? -1.535 10.454 -9.205 1.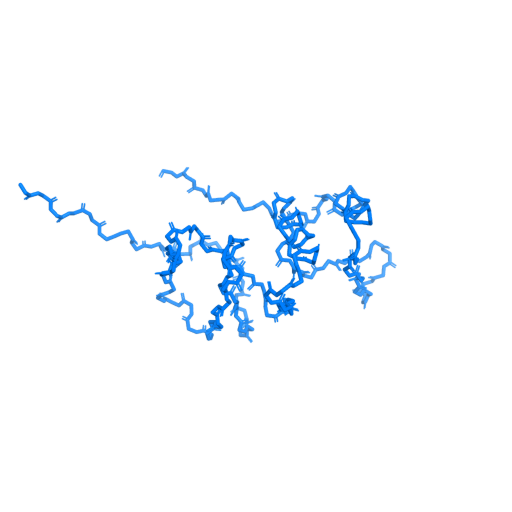00 90.69 105 LYS A C 1
ATOM 851 O O . LYS A 1 105 ? -1.196 9.779 -10.170 1.00 90.69 105 LYS A O 1
ATOM 856 N N . GLU A 1 106 ? -0.666 10.900 -8.298 1.00 91.50 106 GLU A N 1
ATOM 857 C CA . GLU A 1 106 ? 0.771 10.608 -8.380 1.00 91.50 106 GLU A CA 1
ATOM 858 C C . GLU A 1 106 ? 1.042 9.102 -8.300 1.00 91.50 106 GLU A C 1
ATOM 860 O O . GLU A 1 106 ? 1.939 8.603 -8.972 1.00 91.50 106 GLU A O 1
ATOM 865 N N . ALA A 1 107 ? 0.266 8.358 -7.503 1.00 91.94 107 ALA A N 1
ATOM 866 C CA . ALA A 1 107 ? 0.412 6.912 -7.394 1.00 91.94 107 ALA A CA 1
ATOM 867 C C . ALA A 1 107 ? 0.107 6.195 -8.714 1.00 91.94 107 ALA A C 1
ATOM 869 O O . ALA A 1 107 ? 0.815 5.257 -9.070 1.00 91.94 107 ALA A O 1
ATOM 870 N N . GLN A 1 108 ? -0.889 6.649 -9.475 1.00 92.12 108 GLN A N 1
ATOM 871 C CA . GLN A 1 108 ? -1.175 6.112 -10.807 1.00 92.12 108 GLN A CA 1
ATOM 872 C C . GLN A 1 108 ? -0.004 6.344 -11.769 1.00 92.12 108 GLN A C 1
ATOM 874 O O . GLN A 1 108 ? 0.442 5.411 -12.438 1.00 92.12 108 GLN A O 1
ATOM 879 N N . GLU A 1 109 ? 0.543 7.561 -11.797 1.00 92.56 109 GLU A N 1
ATOM 880 C CA . GLU A 1 109 ? 1.712 7.892 -12.623 1.00 92.56 109 GLU A CA 1
ATOM 881 C C . GLU A 1 109 ? 2.943 7.075 -12.206 1.00 92.56 109 GLU A C 1
ATOM 883 O O . GLU A 1 109 ? 3.668 6.545 -13.050 1.00 92.56 109 GLU A O 1
ATOM 888 N N . PHE A 1 110 ? 3.143 6.903 -10.899 1.00 91.81 110 PHE A N 1
ATOM 889 C CA . PHE A 1 110 ? 4.220 6.105 -10.323 1.00 91.81 110 PHE A CA 1
ATOM 890 C C . PHE A 1 110 ? 4.153 4.639 -10.763 1.00 91.81 110 PHE A C 1
ATOM 892 O O . PHE A 1 110 ? 5.150 4.063 -11.198 1.00 91.81 110 PHE A O 1
ATOM 899 N N . VAL A 1 111 ? 2.964 4.045 -10.687 1.00 91.25 111 VAL A N 1
ATOM 900 C CA . VAL A 1 111 ? 2.697 2.648 -11.046 1.00 91.25 111 VAL A CA 1
ATOM 901 C C . VAL A 1 111 ? 2.951 2.381 -12.535 1.00 91.25 111 VAL A C 1
ATOM 903 O O . VAL A 1 111 ? 3.392 1.285 -12.901 1.00 91.25 111 VAL A O 1
ATOM 906 N N . ILE A 1 112 ? 2.695 3.370 -13.395 1.00 91.31 112 ILE A N 1
ATOM 907 C CA . ILE A 1 112 ? 3.000 3.309 -14.832 1.00 91.31 112 ILE A CA 1
ATOM 908 C C . ILE A 1 112 ? 4.508 3.446 -15.058 1.00 91.31 112 ILE A C 1
ATOM 910 O O . ILE A 1 112 ? 5.090 2.657 -15.802 1.00 91.31 112 ILE A O 1
ATOM 914 N N . LYS A 1 113 ? 5.140 4.418 -14.392 1.00 90.50 113 LYS A N 1
ATOM 915 C CA . LYS A 1 113 ? 6.564 4.732 -14.542 1.00 90.50 113 LYS A CA 1
ATOM 916 C C . LYS A 1 113 ? 7.479 3.594 -14.090 1.00 90.50 113 LYS A C 1
ATOM 918 O O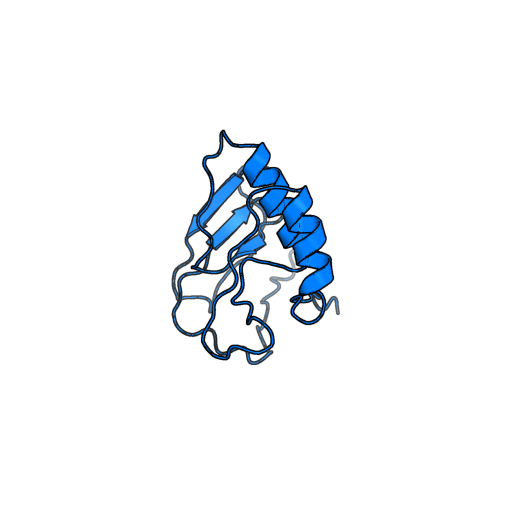 . LYS A 1 113 ? 8.450 3.301 -14.770 1.00 90.50 113 LYS A O 1
ATOM 923 N N . TYR A 1 114 ? 7.168 2.946 -12.967 1.00 88.81 114 TYR A N 1
ATOM 924 C CA . TYR A 1 114 ? 8.005 1.899 -12.363 1.00 88.81 114 TYR A CA 1
ATOM 925 C C . TYR A 1 114 ? 7.445 0.490 -12.558 1.00 88.81 114 TYR A C 1
ATOM 927 O O . TYR A 1 114 ? 7.745 -0.414 -11.778 1.00 88.81 114 TYR A O 1
ATOM 935 N N . LYS A 1 115 ? 6.621 0.283 -13.591 1.00 87.88 115 LYS A N 1
ATOM 936 C CA . LYS A 1 115 ? 5.943 -0.994 -13.853 1.00 87.88 115 LYS A CA 1
ATOM 937 C C . LYS A 1 115 ? 6.887 -2.203 -13.898 1.00 87.88 115 LYS A C 1
ATOM 939 O O . LYS A 1 115 ? 6.496 -3.281 -13.463 1.00 87.88 115 LYS A O 1
ATOM 944 N N . ASP A 1 116 ? 8.119 -2.009 -14.362 1.00 86.00 116 ASP A N 1
ATOM 945 C CA . ASP A 1 116 ? 9.119 -3.069 -14.520 1.00 86.00 116 ASP A CA 1
ATOM 946 C C . ASP A 1 116 ? 9.724 -3.513 -13.177 1.00 86.00 116 ASP A C 1
ATOM 948 O O . ASP A 1 116 ? 10.270 -4.605 -13.067 1.00 86.00 116 ASP A O 1
ATOM 952 N N . GLN A 1 117 ? 9.580 -2.691 -12.131 1.00 84.44 117 GLN A N 1
ATOM 953 C CA . GLN A 1 117 ? 10.037 -2.980 -10.768 1.00 84.44 117 GLN A CA 1
ATOM 954 C C . GLN A 1 117 ? 8.909 -3.507 -9.864 1.00 84.44 117 GLN A C 1
ATOM 956 O O . GLN A 1 117 ? 9.091 -3.598 -8.652 1.00 84.44 117 GLN A O 1
ATOM 961 N N . ARG A 1 118 ? 7.730 -3.849 -10.402 1.00 86.94 118 ARG A N 1
ATOM 962 C CA . ARG A 1 118 ? 6.637 -4.444 -9.611 1.00 86.94 118 ARG A CA 1
ATOM 963 C C . ARG A 1 118 ? 7.077 -5.783 -9.023 1.00 86.94 118 ARG A C 1
ATOM 965 O O . ARG A 1 118 ? 7.522 -6.668 -9.753 1.00 86.94 118 ARG A O 1
ATOM 972 N N . ILE A 1 119 ? 6.874 -5.976 -7.720 1.00 80.75 119 ILE A N 1
ATOM 973 C CA . ILE A 1 119 ? 6.944 -7.319 -7.145 1.00 80.75 119 ILE A CA 1
ATOM 974 C C . ILE A 1 119 ? 5.627 -7.990 -7.495 1.00 80.75 119 ILE A C 1
ATOM 976 O O . ILE A 1 119 ? 4.569 -7.652 -6.960 1.00 80.75 119 ILE A O 1
ATOM 980 N N . SER A 1 120 ? 5.680 -8.965 -8.398 1.00 62.59 120 SER A N 1
ATOM 981 C CA . SER A 1 120 ? 4.559 -9.871 -8.552 1.00 62.59 120 SER A CA 1
ATOM 982 C C . SER A 1 120 ? 4.464 -10.707 -7.278 1.00 62.59 120 SER A C 1
ATOM 984 O O . SER A 1 120 ? 5.225 -11.661 -7.111 1.00 62.59 120 SER A O 1
ATOM 986 N N . ASN A 1 121 ? 3.507 -10.393 -6.403 1.00 53.78 121 ASN A N 1
ATOM 987 C CA . ASN A 1 121 ? 3.004 -11.352 -5.421 1.00 53.78 121 ASN A CA 1
ATOM 988 C C . ASN A 1 121 ? 2.243 -12.451 -6.177 1.00 53.78 121 ASN A C 1
ATOM 990 O O . ASN A 1 121 ? 1.035 -12.625 -6.038 1.00 53.78 121 ASN A O 1
ATOM 994 N N . LYS A 1 122 ? 2.955 -13.219 -7.008 1.00 40.34 122 LYS A N 1
ATOM 995 C CA . LYS A 1 122 ? 2.522 -14.567 -7.320 1.00 40.34 122 LYS A CA 1
ATOM 996 C C . LYS A 1 122 ? 2.726 -15.329 -6.021 1.00 40.34 122 LYS A C 1
ATOM 998 O O . LYS A 1 122 ? 3.806 -15.846 -5.759 1.00 40.34 122 LYS A O 1
ATOM 1003 N N . GLN A 1 123 ? 1.684 -15.389 -5.193 1.00 44.78 123 GLN A N 1
ATOM 1004 C CA . GLN A 1 123 ? 1.472 -16.622 -4.453 1.00 44.78 123 GLN A CA 1
ATOM 1005 C C . GLN A 1 123 ? 1.498 -17.704 -5.531 1.00 44.78 123 GLN A C 1
ATOM 1007 O O . GLN A 1 123 ? 0.606 -17.750 -6.381 1.00 44.78 123 GLN A O 1
ATOM 1012 N N . CYS A 1 124 ? 2.578 -18.477 -5.596 1.00 36.19 124 CYS A N 1
ATOM 1013 C CA . CYS A 1 124 ? 2.614 -19.666 -6.423 1.00 36.19 124 CYS A CA 1
ATOM 1014 C C . CYS A 1 124 ? 1.560 -20.609 -5.841 1.00 36.19 124 CYS A C 1
ATOM 1016 O O . CYS A 1 124 ? 1.851 -21.394 -4.946 1.00 36.19 124 CYS A O 1
ATOM 1018 N N . LYS A 1 125 ? 0.309 -20.475 -6.298 1.00 33.09 125 LYS A N 1
ATOM 1019 C CA . LYS A 1 125 ? -0.705 -21.510 -6.140 1.00 33.09 125 LYS A CA 1
ATOM 1020 C C . LYS A 1 125 ? -0.173 -22.725 -6.892 1.00 33.09 125 LYS A C 1
ATOM 1022 O O . LYS A 1 125 ? -0.057 -22.676 -8.114 1.00 33.09 125 LYS A O 1
ATOM 1027 N N . THR A 1 126 ? 0.208 -23.753 -6.149 1.00 34.50 126 THR A N 1
ATOM 1028 C CA . THR A 1 126 ? 0.337 -25.125 -6.646 1.00 34.50 126 THR A CA 1
ATOM 1029 C C . THR A 1 126 ? -0.721 -25.943 -5.937 1.00 34.50 126 THR A C 1
ATOM 1031 O O . T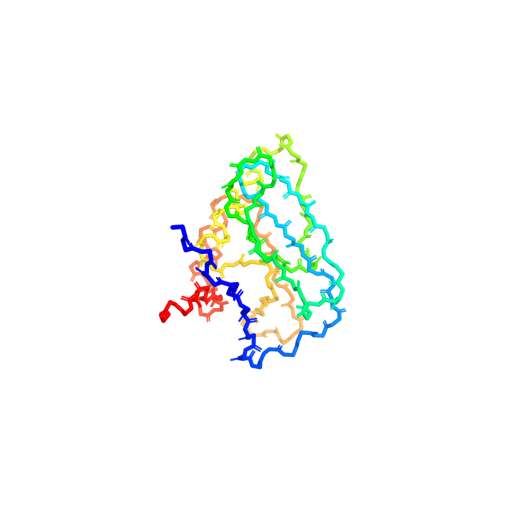HR A 1 126 ? -0.870 -25.736 -4.710 1.00 34.50 126 THR A O 1
#

Sequence (126 aa):
MQVERRNVIVFGCCAELKDMGHKLVCLECYRVENLGSDLTNLKIGDCPECNNDMTLLNHRFRPPKKTDKKNWDLVRFLVSEGFPFQQIIQEGKSDSYVEWPKTIKEAQEFVIKYKDQRISNKQCKT

Secondary structure (DSSP, 8-state):
------------S-----S---EEEETTT--EEE--S-GGG----B-TTT-PBEEEE-TT--PPPTT-HHHHHHHHHHHHTT-SS---BPTT-TT-BPPPPSSHHHHHHHHHHTGGG---------

Radius of gyration: 16.26 Å; chains: 1; bounding box: 36×48×29 Å

Organism: NCBI:txid320787

pLDDT: mean 73.38, std 19.84, range [27.59, 92.56]